Protein AF-A0AAE8NJP7-F1 (afdb_monomer_lite)

Secondary structure (DSSP, 8-state):
-HHHHHHTT--SSSTTHHHHHHHHHHHHHHHHTT---TT-S-TTSPP---HHHHHHHHTTS--TT-THHHHHHHHHHHHT---

pLDDT: mean 96.14, std 7.29, range [47.97, 98.88]

Foldseek 3Di:
DVVLCVVLVLADPCPLVVVLVVQLVVLLVCLVVLPDFPPDPDSPDRRDLDLVSSCRSCVVRDDPVPSSVSSSRSSCVVSVHDD

Sequence (83 aa):
MQAAFIRHDGYQCGYCTPGQICSAVAVLDEIKAGVPSHVTDDLMAPAEATRVEMRERMSGNLCRCGAYSNISDAMAEVAGSRA

InterPro domains:
  IPR002888 [2Fe-2S]-binding [PF01799] (1-75)
  IPR036884 [2Fe-2S]-binding domain superfamily [SSF47741] (1-80)
  IPR052914 Aldehyde Oxidoreductase Iron-Sulfur Subunit [PTHR45331] (1-81)

Structure (mmCIF, N/CA/C/O backbone):
data_AF-A0AAE8NJP7-F1
#
_entry.id   AF-A0AAE8NJP7-F1
#
loop_
_atom_site.group_PDB
_atom_site.id
_atom_site.type_symbol
_atom_site.label_atom_id
_atom_site.label_alt_id
_atom_site.label_comp_id
_atom_site.label_asym_id
_atom_site.label_entity_id
_atom_site.label_seq_id
_atom_site.pdbx_PDB_ins_code
_atom_site.Cartn_x
_atom_site.Cartn_y
_atom_site.Cartn_z
_atom_site.occupancy
_atom_site.B_iso_or_equiv
_atom_site.auth_seq_id
_atom_site.auth_comp_id
_atom_site.auth_asym_id
_atom_site.auth_atom_id
_atom_site.pdbx_PDB_model_num
ATOM 1 N N . MET A 1 1 ? -6.966 -5.139 3.378 1.00 98.06 1 MET A N 1
ATOM 2 C CA . MET A 1 1 ? -6.331 -3.803 3.414 1.00 98.06 1 MET A CA 1
ATOM 3 C C . MET A 1 1 ? -7.064 -2.812 4.318 1.00 98.06 1 MET A C 1
ATOM 5 O O . MET A 1 1 ? -6.526 -2.486 5.362 1.00 98.06 1 MET A O 1
ATOM 9 N N . GLN A 1 2 ? -8.294 -2.382 4.002 1.00 98.75 2 GLN A N 1
ATOM 10 C CA . GLN A 1 2 ? -9.042 -1.391 4.810 1.00 98.75 2 GLN A CA 1
ATOM 11 C C . GLN A 1 2 ? -9.100 -1.708 6.316 1.00 98.75 2 GLN A C 1
ATOM 13 O O . GLN A 1 2 ? -8.762 -0.862 7.135 1.00 98.75 2 GLN A O 1
ATOM 18 N N . ALA A 1 3 ? -9.466 -2.940 6.688 1.00 98.75 3 ALA A N 1
ATOM 19 C CA . ALA A 1 3 ? -9.519 -3.343 8.096 1.00 98.75 3 ALA A CA 1
ATOM 20 C C . ALA A 1 3 ? -8.151 -3.264 8.802 1.00 98.75 3 ALA A C 1
ATOM 22 O O . ALA A 1 3 ? -8.091 -2.895 9.969 1.00 98.75 3 ALA A O 1
ATOM 23 N N . ALA A 1 4 ? -7.056 -3.558 8.093 1.00 98.56 4 ALA A N 1
ATOM 24 C CA . ALA A 1 4 ? -5.705 -3.432 8.633 1.00 98.56 4 ALA A CA 1
ATOM 25 C C . ALA A 1 4 ? -5.327 -1.955 8.834 1.00 98.56 4 ALA A C 1
ATOM 27 O O . ALA A 1 4 ? -4.808 -1.597 9.882 1.00 98.56 4 ALA A O 1
ATOM 28 N N . PHE A 1 5 ? -5.678 -1.072 7.893 1.00 98.69 5 PHE A N 1
ATOM 29 C CA . PHE A 1 5 ? -5.491 0.374 8.061 1.00 98.69 5 PHE A CA 1
ATOM 30 C C . PHE A 1 5 ? -6.217 0.912 9.303 1.00 98.69 5 PHE A C 1
ATOM 32 O O . PHE A 1 5 ? -5.681 1.782 9.976 1.00 98.69 5 PHE A O 1
ATOM 39 N N . ILE A 1 6 ? -7.402 0.380 9.632 1.00 98.75 6 ILE A N 1
ATOM 40 C CA . ILE A 1 6 ? -8.110 0.709 10.882 1.00 98.75 6 ILE A CA 1
ATOM 41 C C . ILE A 1 6 ? -7.356 0.159 12.099 1.00 98.75 6 ILE A C 1
ATOM 43 O O . ILE A 1 6 ? -7.128 0.894 13.053 1.00 98.75 6 ILE A O 1
ATOM 47 N N . ARG A 1 7 ? 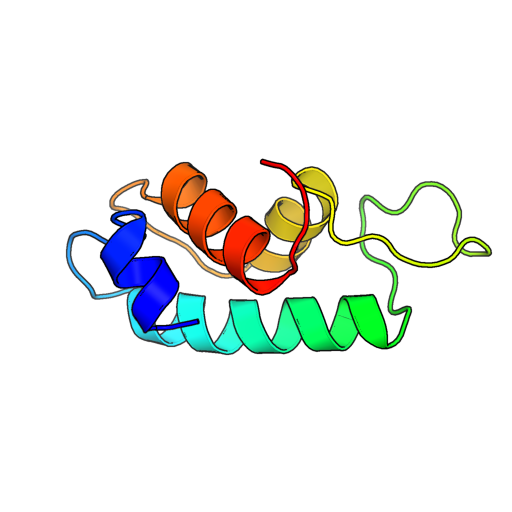-6.958 -1.121 12.080 1.00 98.62 7 ARG A N 1
ATOM 48 C CA . ARG A 1 7 ? -6.262 -1.766 13.211 1.00 98.62 7 ARG A CA 1
ATOM 49 C C . ARG A 1 7 ? -4.934 -1.101 13.572 1.00 98.62 7 ARG A C 1
ATOM 51 O O . ARG A 1 7 ? -4.614 -1.019 14.752 1.00 98.62 7 ARG A O 1
ATOM 58 N N . HIS A 1 8 ? -4.185 -0.657 12.567 1.00 98.44 8 HIS A N 1
ATOM 59 C CA . HIS A 1 8 ? -2.838 -0.104 12.732 1.00 98.44 8 HIS A CA 1
ATOM 60 C C . HIS A 1 8 ? -2.802 1.421 12.755 1.00 98.44 8 HIS A C 1
ATOM 62 O O . HIS A 1 8 ? -1.718 1.985 12.765 1.00 98.44 8 HIS A O 1
ATOM 68 N N . ASP A 1 9 ? -3.954 2.100 12.744 1.00 98.50 9 ASP A N 1
ATOM 69 C CA . ASP A 1 9 ? -4.019 3.566 12.652 1.00 98.50 9 ASP A CA 1
ATOM 70 C C . ASP A 1 9 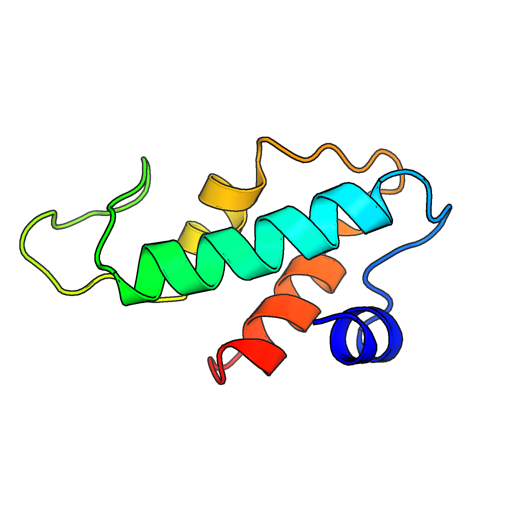? -3.221 4.101 11.438 1.00 98.50 9 ASP A C 1
ATOM 72 O O . ASP A 1 9 ? -2.425 5.038 11.511 1.00 98.50 9 ASP A O 1
ATOM 76 N N . GLY A 1 10 ? -3.399 3.441 10.286 1.00 98.38 10 GLY A N 1
ATOM 77 C CA . GLY A 1 10 ? -2.714 3.707 9.013 1.00 98.38 10 GLY A CA 1
ATOM 78 C C . GLY A 1 10 ? -3.206 4.962 8.286 1.00 98.38 10 GLY A C 1
ATOM 79 O O . GLY A 1 10 ? -3.112 5.060 7.062 1.00 98.38 10 GLY A O 1
ATOM 80 N N . TYR A 1 11 ? -3.802 5.908 9.005 1.00 98.56 11 TYR A N 1
ATOM 81 C CA . TYR A 1 11 ? -4.315 7.168 8.482 1.00 98.56 11 TYR A CA 1
ATOM 82 C C . TYR A 1 11 ? -4.478 8.186 9.613 1.00 98.56 11 TYR A C 1
ATOM 84 O O . TYR A 1 11 ? -4.492 7.839 10.781 1.00 98.56 11 TYR A O 1
ATOM 92 N N . GLN A 1 12 ? -4.633 9.462 9.256 1.00 98.62 12 GLN A N 1
ATOM 93 C CA . GLN A 1 12 ? -5.070 10.503 10.195 1.00 98.62 12 GLN A CA 1
ATOM 94 C C . GLN A 1 12 ? -6.184 11.331 9.550 1.00 98.62 12 GLN A C 1
ATOM 96 O O . GLN A 1 12 ? -7.354 10.995 9.683 1.00 98.62 12 GLN A O 1
ATOM 101 N N . CYS A 1 13 ? -5.843 12.346 8.743 1.00 98.56 13 CYS A N 1
ATOM 102 C CA . CYS A 1 13 ? -6.843 13.200 8.086 1.00 98.56 13 CYS A CA 1
ATOM 103 C C . CYS A 1 13 ? -7.705 12.479 7.034 1.00 98.56 13 CYS A C 1
ATOM 105 O O . CYS A 1 13 ? -8.657 13.057 6.522 1.00 98.56 13 CYS A O 1
ATOM 107 N N . GLY A 1 14 ? -7.339 11.254 6.648 1.00 98.56 14 GLY A N 1
ATOM 108 C CA . GLY A 1 14 ? -8.063 10.453 5.663 1.00 98.56 14 GLY A CA 1
ATOM 109 C C . GLY A 1 14 ? -7.830 10.842 4.198 1.00 98.56 14 GLY A C 1
ATOM 110 O O . GLY A 1 14 ? -8.150 10.058 3.312 1.00 98.56 14 GLY A O 1
ATOM 111 N N . TYR A 1 15 ? -7.243 12.011 3.916 1.00 98.81 15 TYR A N 1
ATOM 112 C CA . TYR A 1 15 ? -7.177 12.562 2.556 1.00 98.81 15 TYR A CA 1
ATOM 113 C C . TYR A 1 15 ? -6.392 11.681 1.572 1.00 98.81 15 TYR A C 1
ATOM 115 O O . TYR A 1 15 ? -6.851 11.424 0.464 1.00 98.81 15 TYR A O 1
ATOM 123 N N . CYS A 1 16 ? -5.222 11.174 1.978 1.00 98.75 16 CYS A N 1
ATOM 124 C CA . CYS A 1 16 ? -4.424 10.273 1.138 1.00 98.75 16 CYS A CA 1
ATOM 125 C C . CYS A 1 16 ? -4.894 8.811 1.191 1.00 98.75 16 CYS A C 1
ATOM 127 O O . CYS A 1 16 ? -4.451 7.999 0.383 1.00 98.75 16 CYS A O 1
ATOM 129 N N . THR A 1 17 ? -5.753 8.449 2.147 1.00 98.81 17 THR A N 1
ATOM 130 C CA . THR A 1 17 ? -6.059 7.054 2.489 1.00 98.81 17 THR A CA 1
ATOM 131 C C . THR A 1 17 ? -6.623 6.234 1.323 1.00 98.81 17 THR A C 1
ATOM 133 O O . THR A 1 17 ? -6.187 5.093 1.173 1.00 98.81 17 THR A O 1
ATOM 136 N N . PRO A 1 18 ? -7.502 6.764 0.445 1.00 98.88 18 PRO A N 1
ATOM 137 C CA . PRO A 1 18 ? -7.945 6.017 -0.732 1.00 98.88 18 PRO A CA 1
ATOM 138 C C . PRO A 1 18 ? -6.783 5.608 -1.651 1.00 98.88 18 PRO A C 1
ATOM 140 O O . PRO A 1 18 ? -6.689 4.445 -2.033 1.00 98.88 18 PRO A O 1
ATOM 143 N N . GLY A 1 19 ? -5.861 6.535 -1.943 1.00 98.81 19 GLY A N 1
ATOM 144 C CA . GLY A 1 19 ? -4.680 6.266 -2.774 1.00 98.81 19 GLY A CA 1
ATOM 145 C C . GLY A 1 19 ? -3.713 5.276 -2.123 1.00 98.81 19 GLY A C 1
ATOM 146 O O . GLY A 1 19 ? -3.254 4.343 -2.781 1.00 98.81 19 GLY A O 1
ATOM 147 N N . GLN A 1 20 ? -3.495 5.414 -0.810 1.00 98.81 20 GLN A N 1
ATOM 148 C CA . GLN A 1 20 ? -2.685 4.477 -0.025 1.00 98.81 20 GLN A CA 1
ATOM 149 C C . GLN A 1 20 ? -3.249 3.053 -0.088 1.00 98.81 20 GLN A C 1
ATOM 151 O O . GLN A 1 20 ? -2.502 2.111 -0.317 1.00 98.81 20 GLN A O 1
ATOM 156 N N . ILE A 1 21 ? -4.563 2.877 0.074 1.00 98.81 21 ILE A N 1
ATOM 157 C CA . ILE A 1 21 ? -5.195 1.550 0.060 1.00 98.81 21 ILE A CA 1
ATOM 158 C C . ILE A 1 21 ? -5.123 0.915 -1.330 1.00 98.81 21 ILE A C 1
ATOM 160 O O . ILE A 1 21 ? -4.753 -0.254 -1.430 1.00 98.81 21 ILE A O 1
ATOM 164 N N . CYS A 1 22 ? -5.464 1.660 -2.387 1.00 98.81 22 CYS A N 1
ATOM 165 C CA . CYS A 1 22 ? -5.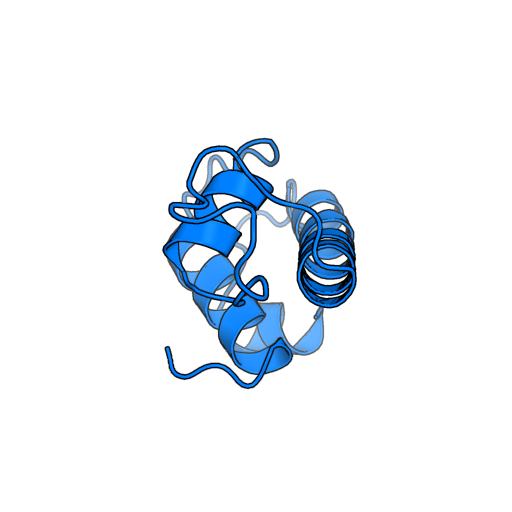407 1.143 -3.756 1.00 98.81 22 CYS A CA 1
ATOM 166 C C . CYS A 1 22 ? -3.981 0.735 -4.136 1.00 98.81 22 CYS A C 1
ATOM 168 O O . CYS A 1 22 ? -3.770 -0.375 -4.621 1.00 98.81 22 CYS A O 1
ATOM 170 N N . SER A 1 23 ? -3.005 1.601 -3.852 1.00 98.75 23 SER A N 1
ATOM 171 C CA . SER A 1 23 ? -1.600 1.318 -4.148 1.00 98.75 23 SER A CA 1
ATOM 172 C C . SER A 1 23 ? -1.072 0.162 -3.307 1.00 98.75 23 SER A C 1
ATOM 174 O O . SER A 1 23 ? -0.417 -0.716 -3.845 1.00 98.75 23 SER A O 1
ATOM 176 N N . ALA A 1 24 ? -1.415 0.082 -2.019 1.00 98.56 24 ALA A N 1
ATOM 177 C CA . ALA A 1 24 ? -0.965 -1.009 -1.159 1.00 98.56 24 ALA A CA 1
ATOM 178 C C . ALA A 1 24 ? -1.470 -2.383 -1.626 1.00 98.56 24 ALA A C 1
ATOM 180 O O . ALA A 1 24 ? -0.751 -3.368 -1.497 1.00 98.56 24 ALA A O 1
ATOM 181 N N . VAL A 1 25 ? -2.692 -2.466 -2.168 1.00 98.69 25 VAL A N 1
ATOM 182 C CA . VAL A 1 25 ? -3.193 -3.706 -2.788 1.00 98.69 25 VAL A CA 1
ATOM 183 C C . VAL A 1 25 ? -2.376 -4.044 -4.036 1.00 98.69 25 VAL A C 1
ATOM 185 O O . VAL A 1 25 ? -1.859 -5.153 -4.127 1.00 98.69 25 VAL A O 1
ATOM 188 N N . ALA A 1 26 ? -2.199 -3.077 -4.943 1.00 98.75 26 ALA A N 1
ATOM 189 C CA . ALA A 1 26 ? -1.439 -3.276 -6.177 1.00 98.75 26 ALA A CA 1
ATOM 190 C C . ALA A 1 26 ? 0.019 -3.684 -5.909 1.00 98.75 26 ALA A C 1
ATOM 192 O O . ALA A 1 26 ? 0.509 -4.632 -6.508 1.00 98.75 26 ALA A O 1
ATOM 193 N N . VAL A 1 27 ? 0.683 -3.041 -4.947 1.00 98.50 27 VAL A N 1
ATOM 194 C CA . VAL A 1 27 ? 2.065 -3.344 -4.555 1.00 98.50 27 VAL A CA 1
ATOM 195 C C . VAL A 1 27 ? 2.219 -4.791 -4.083 1.00 98.50 27 VAL A C 1
ATOM 197 O O . VAL A 1 27 ? 3.188 -5.452 -4.453 1.00 98.50 27 VAL A O 1
ATOM 200 N N . LEU A 1 28 ? 1.280 -5.315 -3.288 1.00 97.94 28 LEU A N 1
ATOM 201 C CA . LEU A 1 28 ? 1.342 -6.715 -2.852 1.00 97.94 28 LEU A CA 1
ATOM 202 C C . LEU A 1 28 ? 1.117 -7.692 -4.017 1.00 97.94 28 LEU A C 1
ATOM 204 O O . LEU A 1 28 ? 1.777 -8.733 -4.069 1.00 97.94 28 LEU A O 1
ATOM 208 N N . ASP A 1 29 ? 0.244 -7.351 -4.967 1.00 98.44 29 ASP A N 1
ATOM 209 C CA . ASP A 1 29 ? 0.041 -8.143 -6.185 1.00 98.44 29 ASP A CA 1
ATOM 210 C C . ASP A 1 29 ? 1.276 -8.110 -7.107 1.00 98.44 29 ASP A C 1
ATOM 212 O O . ASP A 1 29 ? 1.676 -9.149 -7.631 1.00 98.44 29 ASP A O 1
ATOM 216 N N . GLU A 1 30 ? 1.934 -6.957 -7.256 1.00 98.44 30 GLU A N 1
ATOM 217 C CA . GLU A 1 30 ? 3.181 -6.790 -8.021 1.00 98.44 30 GLU A CA 1
ATOM 218 C C . GLU A 1 30 ? 4.336 -7.604 -7.430 1.00 98.44 30 GLU A C 1
ATOM 220 O O . GLU A 1 30 ? 5.059 -8.278 -8.168 1.00 98.44 30 GLU A O 1
ATOM 225 N N . ILE A 1 31 ? 4.490 -7.586 -6.101 1.00 97.12 31 ILE A N 1
ATOM 226 C CA . ILE A 1 31 ? 5.484 -8.409 -5.398 1.00 97.12 31 ILE A CA 1
ATOM 227 C C . ILE A 1 31 ? 5.191 -9.891 -5.647 1.00 97.12 31 ILE A C 1
ATOM 229 O O . ILE A 1 31 ? 6.086 -10.643 -6.027 1.00 97.12 31 ILE A O 1
ATOM 233 N N . LYS A 1 32 ? 3.928 -10.316 -5.515 1.00 96.50 32 LYS A N 1
ATOM 234 C CA . LYS A 1 32 ? 3.520 -11.702 -5.790 1.00 96.50 32 LYS A CA 1
ATOM 235 C C . LYS A 1 32 ? 3.764 -12.111 -7.248 1.00 96.50 32 LYS A C 1
ATOM 237 O O . LYS A 1 32 ? 4.038 -13.280 -7.512 1.00 96.50 32 LYS A O 1
ATOM 242 N N . ALA A 1 33 ? 3.667 -11.168 -8.183 1.00 97.25 33 ALA A N 1
ATOM 243 C CA . ALA A 1 33 ? 3.969 -11.371 -9.597 1.00 97.25 33 ALA A CA 1
ATOM 244 C C . ALA A 1 33 ? 5.477 -11.340 -9.921 1.00 97.25 33 ALA A C 1
ATOM 246 O O . ALA A 1 33 ? 5.847 -11.576 -11.070 1.00 97.25 33 ALA A O 1
ATOM 247 N N . GLY A 1 34 ? 6.346 -11.068 -8.940 1.00 96.69 34 GLY A N 1
ATOM 248 C CA . GLY A 1 34 ? 7.798 -11.023 -9.125 1.00 96.69 34 GLY A CA 1
ATOM 249 C C . GLY A 1 34 ? 8.302 -9.759 -9.825 1.00 96.69 34 GLY A C 1
ATOM 250 O O . GLY A 1 34 ? 9.397 -9.768 -10.378 1.00 96.69 34 GLY A O 1
ATOM 251 N N . VAL A 1 35 ? 7.520 -8.674 -9.837 1.00 97.69 35 VAL A N 1
ATOM 252 C CA . VAL A 1 35 ? 7.950 -7.397 -10.427 1.00 97.69 35 VAL A CA 1
ATOM 253 C C . VAL A 1 35 ? 9.022 -6.779 -9.522 1.00 97.69 35 VAL A C 1
ATOM 255 O O . VAL A 1 35 ? 8.716 -6.549 -8.351 1.00 97.69 35 VAL A O 1
ATOM 258 N N . PRO A 1 36 ? 10.248 -6.485 -9.997 1.00 97.38 36 PRO A N 1
ATOM 259 C CA . PRO A 1 36 ? 11.293 -5.875 -9.172 1.00 97.38 36 PRO A CA 1
ATOM 260 C C . PRO A 1 36 ? 11.019 -4.387 -8.903 1.00 97.38 36 PRO A C 1
ATOM 262 O O . PRO A 1 36 ? 10.228 -3.752 -9.602 1.00 97.38 36 PRO A O 1
ATOM 265 N N . SER A 1 37 ? 11.689 -3.818 -7.903 1.00 97.88 37 SER A N 1
ATOM 266 C CA . SER A 1 37 ? 11.696 -2.378 -7.619 1.00 97.88 37 SER A CA 1
ATOM 267 C C . SER A 1 37 ? 13.124 -1.827 -7.588 1.00 97.88 37 SER A C 1
ATOM 269 O O . SER A 1 37 ? 14.091 -2.540 -7.850 1.00 97.88 37 SER A O 1
ATOM 271 N N . HIS A 1 38 ? 13.268 -0.540 -7.266 1.00 98.12 38 HIS A N 1
ATOM 272 C CA . HIS A 1 38 ? 14.576 0.103 -7.161 1.00 98.12 38 HIS A CA 1
ATOM 273 C C . HIS A 1 38 ? 15.458 -0.478 -6.042 1.00 98.12 38 HIS A C 1
ATOM 275 O O . HIS A 1 38 ? 16.678 -0.357 -6.109 1.00 98.12 38 HIS A O 1
ATOM 281 N N . VAL A 1 39 ? 14.853 -1.109 -5.031 1.00 97.75 39 VAL A N 1
ATOM 282 C CA . VAL A 1 39 ? 15.550 -1.674 -3.863 1.00 97.75 39 VAL A CA 1
ATOM 283 C C . VAL A 1 39 ? 15.700 -3.198 -3.929 1.00 97.75 39 VAL A C 1
ATOM 285 O O . VAL A 1 39 ? 16.086 -3.814 -2.940 1.00 97.75 39 VAL A O 1
ATOM 288 N N . THR A 1 40 ? 15.396 -3.815 -5.074 1.00 96.94 40 THR A N 1
ATOM 289 C CA . THR A 1 40 ? 15.602 -5.253 -5.276 1.00 96.94 40 THR A CA 1
ATOM 290 C C . THR A 1 40 ? 17.084 -5.541 -5.541 1.00 96.94 40 THR A C 1
ATOM 292 O O . THR A 1 40 ? 17.620 -5.125 -6.567 1.00 96.94 40 THR A O 1
ATOM 295 N N . ASP A 1 41 ? 17.734 -6.277 -4.634 1.00 95.06 41 ASP A N 1
ATOM 296 C CA . ASP A 1 41 ? 19.173 -6.578 -4.713 1.00 95.06 41 ASP A CA 1
ATOM 297 C C . ASP A 1 41 ? 19.522 -7.602 -5.811 1.00 95.06 41 ASP A C 1
ATOM 299 O O . ASP A 1 41 ? 20.489 -7.422 -6.552 1.00 95.06 41 ASP A O 1
ATOM 303 N N . ASP A 1 42 ? 18.739 -8.680 -5.924 1.00 95.88 42 ASP A N 1
ATOM 304 C CA . ASP A 1 42 ? 18.922 -9.738 -6.924 1.00 95.88 42 ASP A CA 1
ATOM 305 C C . ASP A 1 42 ? 17.675 -9.861 -7.806 1.00 95.88 42 ASP A C 1
ATOM 307 O O . ASP A 1 42 ? 16.629 -10.344 -7.376 1.00 95.88 42 ASP A O 1
ATOM 311 N N . LEU A 1 43 ? 17.805 -9.447 -9.069 1.00 96.12 43 LEU A N 1
ATOM 312 C CA . LEU A 1 43 ? 16.723 -9.480 -10.060 1.00 96.12 43 LEU A CA 1
ATOM 313 C C . LEU A 1 43 ? 16.324 -10.899 -10.496 1.00 96.12 43 LEU A C 1
ATOM 315 O O . LEU A 1 43 ? 15.323 -11.055 -11.194 1.00 96.12 43 LEU A O 1
ATOM 319 N N . MET A 1 44 ? 17.110 -11.918 -10.137 1.00 95.00 44 MET A N 1
ATOM 320 C CA . MET A 1 44 ? 16.827 -13.324 -10.438 1.00 95.00 44 MET A CA 1
ATOM 321 C C . MET A 1 44 ? 16.213 -14.070 -9.247 1.00 95.00 44 MET A C 1
ATOM 323 O O . MET A 1 44 ? 15.730 -15.193 -9.416 1.00 95.00 44 MET A O 1
ATOM 327 N N . ALA A 1 45 ? 16.217 -13.470 -8.055 1.00 93.06 45 ALA A N 1
ATOM 328 C CA . ALA A 1 45 ? 15.603 -14.039 -6.865 1.00 93.06 45 ALA A CA 1
ATOM 329 C C . ALA A 1 45 ? 14.086 -13.752 -6.814 1.00 93.06 45 ALA A C 1
ATOM 331 O O . ALA A 1 45 ? 13.610 -12.775 -7.399 1.00 93.06 45 ALA A O 1
ATOM 332 N N . PRO A 1 46 ? 13.294 -14.579 -6.106 1.00 91.12 46 PRO A N 1
ATOM 333 C CA . PRO A 1 46 ? 11.890 -14.273 -5.847 1.00 91.12 46 PRO A CA 1
ATOM 334 C C . PRO A 1 46 ? 11.731 -12.951 -5.084 1.00 91.12 46 PRO A C 1
ATOM 336 O O . PRO A 1 46 ? 12.432 -12.713 -4.103 1.00 91.12 46 PRO A O 1
ATOM 339 N N . ALA A 1 47 ? 10.776 -12.114 -5.495 1.00 93.62 47 ALA A N 1
ATOM 340 C CA . ALA A 1 47 ? 10.465 -10.881 -4.779 1.00 93.62 47 ALA A CA 1
ATOM 341 C C . ALA A 1 47 ? 9.808 -11.180 -3.419 1.00 93.62 47 ALA A C 1
ATOM 343 O O . ALA A 1 47 ? 8.888 -11.996 -3.321 1.00 93.62 47 ALA A O 1
ATOM 344 N N . GLU A 1 48 ? 10.244 -10.476 -2.374 1.00 92.75 48 GLU A N 1
ATOM 345 C CA . GLU A 1 48 ? 9.727 -10.632 -1.014 1.00 92.75 48 GLU A CA 1
ATOM 346 C C . GLU A 1 48 ? 9.037 -9.357 -0.518 1.00 92.75 48 GLU A C 1
ATOM 348 O O . GLU A 1 48 ? 9.495 -8.238 -0.750 1.00 92.75 48 GLU A O 1
ATOM 353 N N . ALA A 1 49 ? 7.948 -9.517 0.239 1.00 94.25 49 ALA A N 1
ATOM 354 C CA . ALA A 1 49 ? 7.205 -8.408 0.840 1.00 94.25 49 ALA A CA 1
ATOM 355 C C . ALA A 1 49 ? 7.892 -7.869 2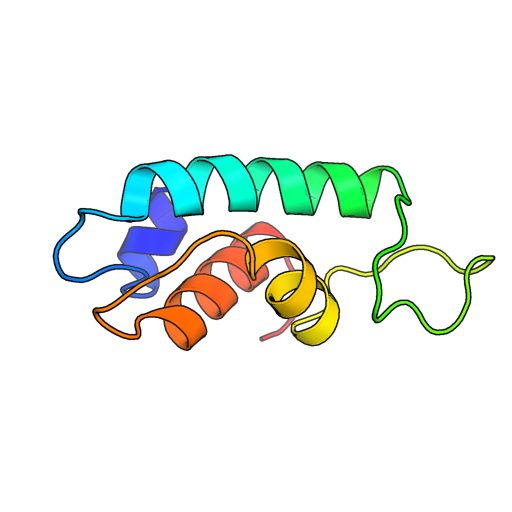.109 1.00 94.25 49 ALA A C 1
ATOM 357 O O . ALA A 1 49 ? 7.332 -7.905 3.211 1.00 94.25 49 ALA A O 1
ATOM 358 N N . THR A 1 50 ? 9.123 -7.378 1.956 1.00 94.56 50 THR A N 1
ATOM 359 C CA . THR A 1 50 ? 9.884 -6.726 3.029 1.00 94.56 50 THR A CA 1
ATOM 360 C C . THR A 1 50 ? 9.408 -5.287 3.244 1.00 94.56 50 THR A C 1
ATOM 362 O O . THR A 1 50 ? 8.819 -4.659 2.361 1.00 94.56 50 THR A O 1
ATOM 365 N N . ARG A 1 51 ? 9.690 -4.703 4.417 1.00 93.44 51 ARG A N 1
ATOM 366 C CA . ARG A 1 51 ? 9.380 -3.281 4.669 1.00 93.44 51 ARG A CA 1
ATOM 367 C C . ARG A 1 51 ? 10.101 -2.333 3.721 1.00 93.44 51 ARG A C 1
ATOM 369 O O . ARG A 1 51 ? 9.560 -1.275 3.417 1.00 93.44 51 ARG A O 1
ATOM 376 N N . VAL A 1 52 ? 11.315 -2.679 3.301 1.00 95.31 52 VAL A N 1
ATOM 377 C CA . VAL A 1 52 ? 12.114 -1.851 2.390 1.00 95.31 52 VAL A CA 1
ATOM 378 C C . VAL A 1 52 ? 11.455 -1.828 1.011 1.00 95.31 52 VAL A C 1
ATOM 380 O O . VAL A 1 52 ? 11.175 -0.746 0.502 1.00 95.31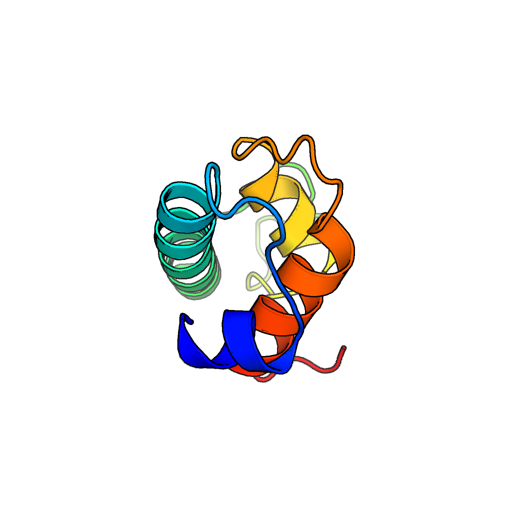 52 VAL A O 1
ATOM 383 N N . GLU A 1 53 ? 11.072 -2.996 0.491 1.00 97.12 53 GLU A N 1
ATOM 384 C CA . GLU A 1 53 ? 10.314 -3.130 -0.761 1.00 97.12 53 GLU A CA 1
ATOM 385 C C . GLU A 1 53 ? 8.968 -2.397 -0.703 1.00 97.12 53 GLU A C 1
ATOM 387 O O . GLU A 1 53 ? 8.649 -1.602 -1.586 1.00 97.12 53 GLU A O 1
ATOM 392 N N . MET A 1 54 ? 8.190 -2.591 0.368 1.00 96.12 54 MET A N 1
ATOM 393 C CA . MET A 1 54 ? 6.902 -1.907 0.523 1.00 96.12 54 MET A CA 1
ATOM 394 C C . MET A 1 54 ? 7.062 -0.384 0.593 1.00 96.12 54 MET A C 1
ATOM 396 O O . MET A 1 54 ? 6.264 0.337 0.000 1.00 96.12 54 MET A O 1
ATOM 400 N N . ARG A 1 55 ? 8.085 0.130 1.289 1.00 96.38 55 ARG A N 1
ATOM 401 C CA . ARG A 1 55 ? 8.332 1.578 1.389 1.00 96.38 55 ARG A CA 1
ATOM 402 C C . ARG A 1 55 ? 8.720 2.195 0.053 1.00 96.38 55 ARG A C 1
ATOM 404 O O . ARG A 1 55 ? 8.173 3.242 -0.283 1.00 96.38 55 ARG A O 1
ATOM 411 N N . GLU A 1 56 ? 9.622 1.559 -0.688 1.00 98.19 56 GLU A N 1
ATOM 412 C CA . GLU A 1 56 ? 10.036 2.039 -2.009 1.00 98.19 56 GLU A CA 1
ATOM 413 C C . GLU A 1 56 ? 8.839 2.102 -2.960 1.00 98.19 56 GLU A C 1
ATOM 415 O O . GLU A 1 56 ? 8.549 3.144 -3.547 1.00 98.19 56 GLU A O 1
ATOM 420 N N . ARG A 1 57 ? 8.064 1.019 -3.036 1.00 98.44 57 ARG A N 1
ATOM 421 C CA . ARG A 1 57 ? 6.920 0.922 -3.953 1.00 98.44 57 ARG A CA 1
ATOM 422 C C . ARG A 1 57 ? 5.757 1.838 -3.568 1.00 98.44 57 ARG A C 1
ATOM 424 O O . ARG A 1 57 ? 5.007 2.288 -4.428 1.00 98.44 57 ARG A O 1
ATOM 431 N N . MET A 1 58 ? 5.620 2.166 -2.284 1.00 98.50 58 MET A N 1
ATOM 432 C CA . MET A 1 58 ? 4.610 3.113 -1.797 1.00 98.50 58 MET A CA 1
ATOM 433 C C . MET A 1 58 ? 5.060 4.580 -1.850 1.00 98.50 58 MET A C 1
ATOM 435 O O . MET A 1 58 ? 4.247 5.463 -1.562 1.00 98.50 58 MET A O 1
ATOM 439 N N . SER A 1 59 ? 6.305 4.873 -2.248 1.00 98.12 59 SER A N 1
ATOM 440 C CA . SER A 1 59 ? 6.876 6.233 -2.252 1.00 98.12 59 SER A CA 1
ATOM 441 C C . SER A 1 59 ? 6.108 7.232 -3.133 1.00 98.12 59 SER A C 1
ATOM 443 O O . SER A 1 59 ? 6.115 8.433 -2.857 1.00 98.12 59 SER A O 1
ATOM 445 N N . GLY A 1 60 ? 5.358 6.745 -4.128 1.00 98.31 60 GLY A N 1
ATOM 446 C CA . GLY A 1 60 ? 4.462 7.552 -4.963 1.00 98.31 60 GLY A CA 1
ATOM 447 C C . GLY A 1 60 ? 3.201 8.074 -4.254 1.00 98.31 60 GLY A C 1
ATOM 448 O O . GLY A 1 60 ? 2.488 8.907 -4.812 1.00 98.31 60 GLY A O 1
ATOM 449 N N . ASN A 1 61 ? 2.910 7.627 -3.026 1.00 98.62 61 ASN A N 1
ATOM 450 C CA . ASN A 1 61 ? 1.729 8.033 -2.264 1.00 98.62 61 ASN A CA 1
ATOM 451 C C . ASN A 1 61 ? 2.117 8.914 -1.071 1.00 98.62 61 ASN A C 1
ATOM 453 O O . ASN A 1 61 ? 2.460 8.433 0.011 1.00 98.62 61 ASN A O 1
ATOM 457 N N . LEU A 1 62 ? 2.008 10.231 -1.243 1.00 98.56 62 LEU A N 1
ATOM 458 C CA . LEU A 1 62 ? 2.381 11.197 -0.210 1.00 98.56 62 LEU A CA 1
ATOM 459 C C . LEU A 1 62 ? 1.336 11.276 0.918 1.00 98.56 62 LEU A C 1
ATOM 461 O O . LEU A 1 62 ? 0.142 11.469 0.688 1.00 98.56 62 LEU A O 1
ATOM 465 N N . CYS A 1 63 ? 1.807 11.199 2.162 1.00 98.69 63 CYS A N 1
ATOM 466 C CA . CYS A 1 63 ? 1.035 11.392 3.386 1.00 98.69 63 CYS A CA 1
ATOM 467 C C . CYS A 1 63 ? 1.617 12.551 4.207 1.00 98.69 63 CYS A C 1
ATOM 469 O O . CYS A 1 63 ? 2.651 12.416 4.864 1.00 98.69 63 CYS A O 1
ATOM 471 N N . ARG A 1 64 ? 0.936 13.704 4.225 1.00 98.75 64 ARG A N 1
ATOM 472 C CA . ARG A 1 64 ? 1.411 14.873 4.989 1.00 98.75 64 ARG A CA 1
ATOM 473 C C . ARG A 1 64 ? 1.251 14.723 6.504 1.00 98.75 64 ARG A C 1
ATOM 475 O O . ARG A 1 64 ? 1.998 15.338 7.255 1.00 98.75 64 ARG A O 1
ATOM 482 N N . CYS A 1 65 ? 0.318 13.886 6.938 1.00 98.56 65 CYS A N 1
ATOM 483 C CA . CYS A 1 65 ? 0.140 13.521 8.340 1.00 98.56 65 CYS A CA 1
ATOM 484 C C . CYS A 1 65 ? 1.291 12.666 8.897 1.00 98.56 65 CYS A C 1
ATOM 486 O O . CYS A 1 65 ? 1.456 12.586 10.109 1.00 98.56 65 CYS A O 1
ATOM 488 N N . GLY A 1 66 ? 2.083 12.027 8.027 1.00 97.94 66 GLY A N 1
ATOM 489 C CA . GLY A 1 66 ? 3.222 11.207 8.441 1.00 97.94 66 GLY A CA 1
ATOM 490 C C . GLY A 1 66 ? 2.853 9.813 8.956 1.00 97.94 66 GLY A C 1
ATOM 491 O O . GLY A 1 66 ? 3.618 9.236 9.719 1.00 97.94 66 GLY A O 1
ATOM 492 N N . ALA A 1 67 ? 1.725 9.236 8.527 1.00 98.44 67 ALA A N 1
ATOM 493 C CA . ALA A 1 67 ? 1.262 7.911 8.970 1.00 98.44 67 ALA A CA 1
ATOM 494 C C . ALA A 1 6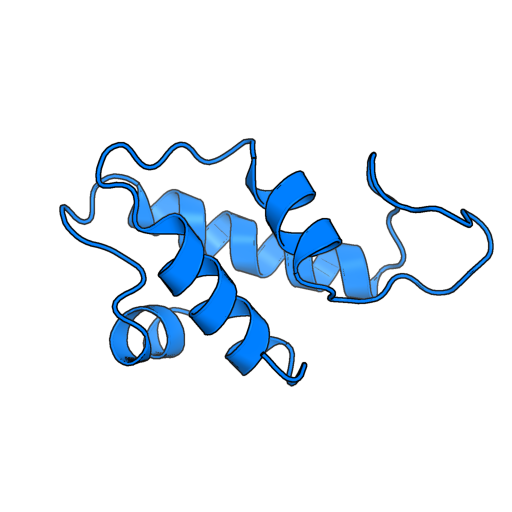7 ? 2.030 6.716 8.346 1.00 98.44 67 ALA A C 1
ATOM 496 O O . ALA A 1 67 ? 1.555 5.586 8.384 1.00 98.44 67 ALA A O 1
ATOM 497 N N . TYR A 1 68 ? 3.203 6.936 7.740 1.00 98.06 68 TYR A N 1
ATOM 498 C CA . TYR A 1 68 ? 3.892 5.937 6.909 1.00 98.06 68 TYR A CA 1
ATOM 499 C C . TYR A 1 68 ? 4.279 4.651 7.652 1.00 98.06 68 TYR A C 1
ATOM 501 O O . TYR A 1 68 ? 4.167 3.568 7.080 1.00 98.06 68 TYR A O 1
ATOM 509 N N . SER A 1 69 ? 4.728 4.746 8.908 1.00 96.69 69 SER A N 1
ATOM 510 C CA . SER A 1 69 ? 5.073 3.561 9.711 1.00 96.69 69 SER A CA 1
ATOM 511 C C . SER A 1 69 ? 3.854 2.657 9.908 1.00 96.69 69 SER A C 1
ATOM 513 O O . SER A 1 69 ? 3.911 1.478 9.580 1.00 96.69 69 SER A O 1
ATOM 515 N N . ASN A 1 70 ? 2.729 3.254 10.295 1.00 98.19 70 ASN A N 1
ATOM 516 C CA . ASN A 1 70 ? 1.457 2.572 10.519 1.00 98.19 70 ASN A CA 1
ATOM 517 C C . ASN A 1 70 ? 0.858 1.994 9.225 1.00 98.19 70 ASN A C 1
ATOM 519 O O . ASN A 1 70 ? 0.299 0.900 9.219 1.00 98.19 70 ASN A O 1
ATOM 523 N N . ILE A 1 71 ? 1.009 2.700 8.097 1.00 98.38 71 ILE A N 1
ATOM 524 C CA . ILE A 1 71 ? 0.650 2.178 6.768 1.00 98.38 71 ILE A CA 1
ATOM 525 C C . ILE A 1 71 ? 1.479 0.925 6.452 1.00 98.38 71 ILE A C 1
ATOM 527 O O . ILE A 1 71 ? 0.930 -0.082 6.008 1.00 98.38 71 ILE A O 1
ATOM 531 N N . SER A 1 72 ? 2.789 0.958 6.722 1.00 96.75 72 SER A N 1
ATOM 532 C CA . SER A 1 72 ? 3.668 -0.200 6.534 1.00 96.75 72 SER A CA 1
ATOM 533 C C . SER A 1 72 ? 3.288 -1.374 7.444 1.00 96.75 72 SER A C 1
ATOM 535 O O . SER A 1 72 ? 3.363 -2.513 6.986 1.00 96.75 72 SER A O 1
ATOM 537 N N . ASP A 1 73 ? 2.859 -1.121 8.683 1.00 97.56 73 ASP A N 1
ATOM 538 C CA . ASP A 1 73 ? 2.377 -2.158 9.609 1.00 97.56 73 ASP A CA 1
ATOM 539 C C . ASP A 1 73 ? 1.075 -2.804 9.113 1.00 97.56 73 ASP A C 1
ATOM 541 O O . ASP A 1 73 ? 0.957 -4.032 9.082 1.00 97.56 73 ASP A O 1
ATOM 545 N N . ALA A 1 74 ? 0.135 -1.993 8.612 1.00 98.31 74 ALA A N 1
ATOM 546 C CA . ALA A 1 74 ? -1.096 -2.484 7.998 1.00 98.31 74 ALA A CA 1
ATOM 547 C C . ALA A 1 74 ? -0.828 -3.381 6.778 1.00 98.31 74 ALA A C 1
ATOM 549 O O . ALA A 1 74 ? -1.512 -4.388 6.585 1.00 98.31 74 ALA A O 1
ATOM 550 N N . MET A 1 75 ? 0.160 -3.029 5.952 1.00 97.94 75 MET A N 1
ATOM 551 C CA . MET A 1 75 ? 0.553 -3.843 4.800 1.00 97.94 75 MET A CA 1
ATOM 552 C C . MET A 1 75 ? 1.223 -5.152 5.220 1.00 97.94 75 MET A C 1
ATOM 554 O O . MET A 1 75 ? 0.865 -6.195 4.677 1.00 97.94 75 MET A O 1
ATOM 558 N N . ALA A 1 76 ? 2.135 -5.116 6.199 1.00 96.69 76 ALA A N 1
ATOM 559 C CA . ALA A 1 76 ? 2.814 -6.308 6.711 1.00 96.69 76 ALA A CA 1
ATOM 560 C C . ALA A 1 76 ? 1.815 -7.340 7.265 1.00 96.69 76 ALA A C 1
ATOM 562 O O . ALA A 1 76 ? 1.908 -8.527 6.953 1.00 96.69 76 ALA A O 1
ATOM 563 N N . GLU A 1 77 ? 0.791 -6.882 7.998 1.00 97.19 77 GLU A N 1
ATOM 564 C CA . GLU A 1 77 ? -0.292 -7.749 8.477 1.00 97.19 77 GLU A CA 1
ATOM 565 C C . GLU A 1 77 ? -1.025 -8.450 7.320 1.00 97.19 77 GLU A C 1
ATOM 567 O O . GLU A 1 77 ? -1.254 -9.657 7.370 1.00 97.19 77 GLU A O 1
ATOM 572 N N . VAL A 1 78 ? -1.377 -7.709 6.263 1.00 97.50 78 VAL A N 1
ATOM 573 C CA . VAL A 1 78 ? -2.091 -8.264 5.099 1.00 97.50 78 VAL A CA 1
ATOM 574 C C . VAL A 1 78 ? -1.205 -9.214 4.292 1.00 97.50 78 VAL A C 1
ATOM 576 O O . VAL A 1 78 ? -1.696 -10.229 3.802 1.00 97.50 78 VAL A O 1
ATOM 579 N N . ALA A 1 79 ? 0.083 -8.900 4.163 1.00 95.50 79 ALA A N 1
ATOM 580 C CA . ALA A 1 79 ? 1.062 -9.739 3.482 1.00 95.50 79 ALA A CA 1
ATOM 581 C C . ALA A 1 79 ? 1.400 -11.021 4.265 1.00 95.50 79 ALA A C 1
ATOM 583 O O . ALA A 1 79 ? 1.994 -11.941 3.707 1.00 95.50 79 ALA A O 1
ATOM 584 N N . GLY A 1 80 ? 1.041 -11.092 5.553 1.00 92.31 80 GLY A N 1
ATOM 585 C CA . GLY A 1 80 ? 1.446 -12.183 6.437 1.00 92.31 80 GLY A CA 1
ATOM 586 C C . GLY A 1 80 ? 2.950 -12.191 6.733 1.00 92.31 80 GLY A C 1
ATOM 587 O O . GLY A 1 80 ? 3.475 -13.204 7.197 1.00 92.31 80 GLY A O 1
ATOM 588 N N . SER A 1 81 ? 3.651 -11.086 6.464 1.00 79.38 81 SER A N 1
ATOM 589 C CA . SER A 1 81 ? 5.061 -10.912 6.799 1.00 79.38 81 SER A CA 1
ATOM 590 C C . SER A 1 81 ? 5.205 -10.422 8.243 1.00 79.38 81 SER A C 1
ATOM 592 O O . SER A 1 81 ? 4.361 -9.697 8.772 1.00 79.38 81 SER A O 1
ATOM 594 N N . ARG A 1 82 ? 6.263 -10.863 8.938 1.00 58.31 82 ARG A N 1
ATOM 595 C CA . ARG A 1 82 ? 6.540 -10.373 10.295 1.00 58.31 82 ARG A CA 1
ATOM 596 C C . ARG A 1 82 ? 7.017 -8.922 10.219 1.00 58.31 82 ARG A C 1
ATOM 598 O O . ARG A 1 82 ? 7.943 -8.618 9.471 1.00 58.31 82 ARG A O 1
ATOM 605 N N . ALA A 1 83 ? 6.329 -8.078 10.986 1.00 47.97 83 ALA A N 1
ATOM 606 C CA . ALA A 1 83 ? 6.634 -6.675 11.235 1.00 47.97 83 ALA A CA 1
ATOM 607 C C . ALA A 1 83 ? 8.065 -6.459 11.742 1.00 47.97 83 ALA A C 1
ATOM 609 O O . ALA A 1 83 ? 8.549 -7.294 12.538 1.00 47.97 83 ALA A O 1
#

Organism: Burkholderia cepacia (NCBI:txid292)

Radius of gyration: 12.25 Å; chains: 1; bounding box: 29×29×24 Å